Protein AF-A0AAW2JIB3-F1 (afdb_monomer)

Secondary structure (DSSP, 8-state):
-----B-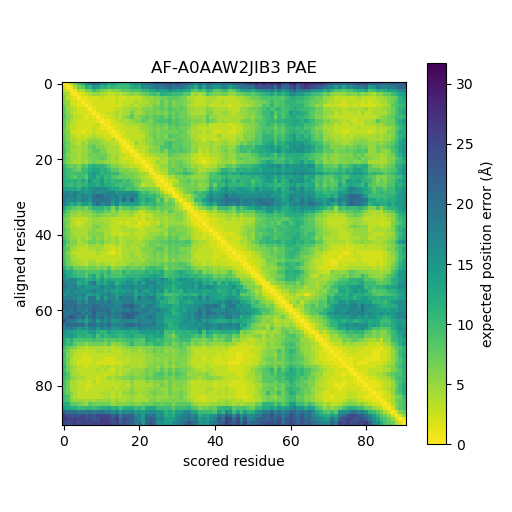TTT--B----GGGBPPTT---TT--SS---BS---TTTEEEEEEEEEEEEEEETTEEEEEEEEEEEEETTT--EEEEE------

Foldseek 3Di:
DWDFDADPPPRHTQPDGPVQWDDLPDDDLQDSPPDIDGNDGDPVQKDKDWDWDQPWDPSDPPDIDRIDTWIFIAGPVPRHTDGTDDPPDDD

Sequence (91 aa):
MATVYCCRECGTNLNLHGGHLFPPDFYFEAGNKNTLSFSSVDSSKF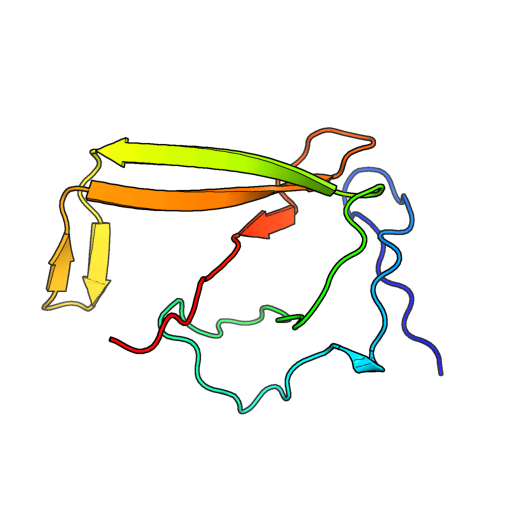RFEKEDKIRPFFETVNYWGIQRKRTKIKCNSCGKLVGYITTMGRR

Solvent-accessible surface area (backbone atoms only — not comparable to full-atom values): 5995 Å² total; per-residue (Å²): 131,89,70,79,45,53,42,89,90,75,63,48,72,44,71,47,57,71,92,34,49,57,64,91,86,60,88,48,97,89,58,70,83,91,61,88,53,63,81,63,75,48,68,88,43,40,37,79,43,81,41,80,43,81,49,79,43,71,85,46,99,90,40,75,43,54,70,46,80,43,35,36,31,19,35,52,89,76,64,47,81,74,51,66,60,76,83,86,67,78,130

InterPro domains:
  IPR045282 At4g08330-like [PF24046] (3-88)
  IPR045282 At4g08330-like [PTHR33674] (3-86)

Mean predicted aligned error: 8.37 Å

Structure (mmCIF, N/CA/C/O backbone):
data_AF-A0AAW2JIB3-F1
#
_entry.id   AF-A0AAW2JIB3-F1
#
loop_
_atom_site.group_PDB
_atom_site.id
_atom_site.type_symbol
_atom_site.label_atom_id
_atom_site.label_alt_id
_atom_site.label_comp_id
_atom_site.label_asym_id
_atom_site.label_entity_id
_atom_site.label_seq_id
_atom_site.pdbx_PDB_ins_code
_atom_site.Cartn_x
_atom_site.Cartn_y
_atom_site.Cartn_z
_atom_site.occupancy
_atom_site.B_iso_or_equiv
_atom_site.auth_seq_id
_atom_site.auth_comp_id
_atom_site.auth_asym_id
_atom_site.auth_atom_id
_atom_site.pdbx_PDB_model_num
ATOM 1 N N . MET A 1 1 ? -4.867 -13.981 -16.437 1.00 46.78 1 MET A N 1
ATOM 2 C CA . MET A 1 1 ? -5.159 -14.400 -15.047 1.00 46.78 1 MET A CA 1
ATOM 3 C C . MET A 1 1 ? -5.374 -13.136 -14.236 1.00 46.78 1 MET A C 1
ATOM 5 O O . MET A 1 1 ? -4.500 -12.280 -14.265 1.00 46.78 1 MET A O 1
ATOM 9 N N . ALA A 1 2 ? -6.537 -12.956 -13.611 1.00 57.94 2 ALA A N 1
ATOM 10 C CA . ALA A 1 2 ? -6.773 -11.783 -12.772 1.00 57.94 2 ALA A CA 1
ATOM 11 C C . ALA A 1 2 ? -5.998 -11.958 -11.460 1.00 57.94 2 ALA A C 1
ATOM 13 O O . ALA A 1 2 ? -6.274 -12.879 -10.694 1.00 57.94 2 ALA A O 1
ATOM 14 N N . THR A 1 3 ? -4.993 -11.119 -11.224 1.00 74.94 3 THR A N 1
ATOM 15 C CA . THR A 1 3 ? -4.291 -11.069 -9.943 1.00 74.94 3 THR A CA 1
ATOM 16 C C . THR A 1 3 ? -5.205 -10.416 -8.913 1.00 74.94 3 THR A C 1
ATOM 18 O O . THR A 1 3 ? -5.561 -9.247 -9.037 1.00 74.94 3 THR A O 1
ATOM 21 N N . VAL A 1 4 ? -5.617 -11.184 -7.903 1.00 83.88 4 VAL A N 1
ATOM 22 C CA . VAL A 1 4 ? -6.393 -10.663 -6.773 1.00 83.88 4 VAL A CA 1
ATOM 23 C C . VAL A 1 4 ? -5.418 -10.225 -5.690 1.00 83.88 4 VAL A C 1
ATOM 25 O O . VAL A 1 4 ? -4.620 -11.024 -5.203 1.00 83.88 4 VAL A O 1
ATOM 28 N N . TYR A 1 5 ? -5.480 -8.952 -5.309 1.00 87.12 5 TYR A N 1
ATOM 29 C CA . TYR A 1 5 ? -4.644 -8.410 -4.244 1.00 87.12 5 TYR A CA 1
ATOM 30 C C . TYR A 1 5 ? -5.412 -8.406 -2.926 1.00 87.12 5 TYR A C 1
ATOM 32 O O . TYR A 1 5 ? -6.434 -7.731 -2.783 1.00 87.12 5 TYR A O 1
ATOM 40 N N . CYS A 1 6 ? -4.889 -9.135 -1.946 1.00 90.00 6 CYS A N 1
ATOM 41 C CA . CYS A 1 6 ? -5.474 -9.231 -0.616 1.00 90.00 6 CYS A CA 1
ATOM 42 C C . CYS A 1 6 ? -4.562 -8.599 0.437 1.00 90.00 6 CYS A C 1
ATOM 44 O O . CYS A 1 6 ? -3.338 -8.558 0.296 1.00 90.00 6 CYS A O 1
ATOM 46 N N . CYS A 1 7 ? -5.157 -8.123 1.528 1.00 89.44 7 CYS A N 1
ATOM 47 C CA . CYS A 1 7 ? -4.398 -7.677 2.686 1.00 89.44 7 CYS A CA 1
ATOM 48 C C . CYS A 1 7 ? -3.674 -8.872 3.312 1.00 89.44 7 CYS A C 1
ATOM 50 O O . CYS A 1 7 ? -4.314 -9.848 3.694 1.00 89.44 7 CYS A O 1
ATOM 52 N N . ARG A 1 8 ? -2.355 -8.769 3.491 1.00 88.00 8 ARG A N 1
ATOM 53 C CA . ARG A 1 8 ? -1.543 -9.840 4.087 1.00 88.00 8 ARG A CA 1
ATOM 54 C C . ARG A 1 8 ? -1.974 -10.220 5.508 1.00 88.00 8 ARG A C 1
ATOM 56 O O . ARG A 1 8 ? -1.847 -11.373 5.886 1.00 88.00 8 ARG A O 1
ATOM 63 N N . GLU A 1 9 ? -2.480 -9.258 6.277 1.00 90.38 9 GLU A N 1
ATOM 64 C CA . GLU A 1 9 ? -2.780 -9.453 7.701 1.00 90.38 9 GLU A CA 1
ATOM 65 C C . GLU A 1 9 ? -4.169 -10.052 7.948 1.00 90.38 9 GLU A C 1
ATOM 67 O O . GLU A 1 9 ? -4.345 -10.805 8.896 1.00 90.38 9 GLU A O 1
ATOM 72 N N . CYS A 1 10 ? -5.169 -9.706 7.131 1.00 90.94 10 CYS A N 1
ATOM 73 C CA . CYS A 1 10 ? -6.557 -10.141 7.351 1.00 90.94 10 CYS A CA 1
ATOM 74 C C . CYS A 1 10 ? -7.171 -10.911 6.178 1.00 90.94 10 CYS A C 1
ATOM 76 O O . CYS A 1 10 ? -8.326 -11.312 6.256 1.00 90.94 10 CYS A O 1
ATOM 78 N N . GLY A 1 11 ? -6.448 -11.075 5.067 1.00 89.06 11 GLY A N 1
ATOM 79 C CA . GLY A 1 11 ? -6.936 -11.774 3.878 1.00 89.06 11 GLY A CA 1
ATOM 80 C C . GLY A 1 11 ? -8.035 -11.044 3.098 1.00 89.06 11 GLY A C 1
ATOM 81 O O . GLY A 1 11 ? -8.474 -11.553 2.072 1.00 89.06 11 GLY A O 1
ATOM 82 N N . THR A 1 12 ? -8.473 -9.854 3.532 1.00 90.94 12 THR A N 1
ATOM 83 C CA . THR A 1 12 ? -9.543 -9.114 2.843 1.00 90.94 12 THR A CA 1
ATOM 84 C C . THR A 1 12 ? -9.117 -8.715 1.432 1.00 90.94 12 THR A C 1
ATOM 86 O O . THR A 1 12 ? -7.986 -8.263 1.226 1.00 90.94 12 THR A O 1
ATOM 89 N N . ASN A 1 13 ? -10.025 -8.850 0.466 1.00 90.75 13 ASN A N 1
ATOM 90 C CA . ASN A 1 13 ? -9.788 -8.404 -0.902 1.00 90.75 13 ASN A CA 1
ATOM 91 C C . ASN A 1 13 ? -9.743 -6.868 -0.942 1.00 90.75 13 ASN A C 1
ATOM 93 O O . ASN A 1 13 ? -10.698 -6.192 -0.546 1.00 90.75 13 ASN A O 1
ATOM 97 N N . LEU A 1 14 ? -8.621 -6.333 -1.422 1.00 88.06 14 LEU A N 1
ATOM 98 C CA . LEU A 1 14 ? -8.364 -4.899 -1.521 1.00 88.06 14 LEU A CA 1
ATOM 99 C C . LEU A 1 14 ? -8.946 -4.263 -2.791 1.00 88.06 14 LEU A C 1
ATOM 101 O O . LEU A 1 14 ? -8.809 -3.058 -2.978 1.00 88.06 14 LEU A O 1
ATOM 105 N N . ASN A 1 15 ? -9.587 -5.063 -3.646 1.00 88.19 15 ASN A N 1
ATOM 106 C CA . ASN A 1 15 ? -10.218 -4.640 -4.893 1.00 88.19 15 ASN A CA 1
ATOM 107 C C . ASN A 1 15 ? -9.264 -3.856 -5.815 1.00 88.19 15 ASN A C 1
ATOM 109 O O . ASN A 1 15 ? -9.637 -2.871 -6.447 1.00 88.19 15 ASN A O 1
ATOM 113 N N . LEU A 1 16 ? -7.991 -4.264 -5.849 1.00 84.94 16 LEU A N 1
ATOM 114 C CA . LEU A 1 16 ? -6.997 -3.650 -6.725 1.00 84.94 16 LEU A CA 1
ATOM 115 C C . LEU A 1 16 ? -7.057 -4.312 -8.099 1.00 84.94 16 LEU A C 1
ATOM 117 O O . LEU A 1 16 ? -6.964 -5.534 -8.218 1.00 84.94 16 LEU A O 1
ATOM 121 N N . HIS A 1 17 ? -7.183 -3.492 -9.137 1.00 82.56 17 HIS A N 1
ATOM 122 C CA . HIS A 1 17 ? -7.217 -3.950 -10.518 1.00 82.56 17 HIS A CA 1
ATOM 123 C C . HIS A 1 17 ? -5.867 -3.731 -11.198 1.00 82.56 17 HIS A C 1
ATOM 125 O O . HIS A 1 17 ? -5.307 -2.636 -11.159 1.00 82.56 17 HIS A O 1
ATOM 131 N N . GLY A 1 18 ? -5.386 -4.759 -11.905 1.00 79.75 18 GLY A N 1
ATOM 132 C CA . GLY A 1 18 ? -4.156 -4.681 -12.700 1.00 79.75 18 GLY A CA 1
ATOM 133 C C . GLY A 1 18 ? -4.189 -3.617 -13.806 1.00 79.75 18 GLY A C 1
ATOM 134 O O . GLY A 1 18 ? -3.140 -3.126 -14.193 1.00 79.75 18 GLY A O 1
ATOM 135 N N . GLY A 1 19 ? -5.372 -3.190 -14.267 1.00 81.06 19 GLY A N 1
ATOM 136 C CA . GLY A 1 19 ? -5.509 -2.091 -15.237 1.00 81.06 19 GLY A CA 1
ATOM 137 C C . GLY A 1 19 ? -5.067 -0.719 -14.707 1.00 81.06 19 GLY A C 1
ATOM 138 O O . GLY A 1 19 ? -4.818 0.188 -15.492 1.00 81.06 19 GLY A O 1
ATOM 139 N N . HIS A 1 20 ? -4.939 -0.575 -13.386 1.00 82.94 20 HIS A N 1
ATOM 140 C CA . HIS A 1 20 ? -4.395 0.615 -12.731 1.00 82.94 20 HIS A CA 1
ATOM 141 C C . HIS A 1 20 ? -2.963 0.407 -12.231 1.00 82.94 20 HIS A C 1
ATOM 143 O O . HIS A 1 20 ? -2.424 1.281 -11.557 1.00 82.94 20 HIS A O 1
ATOM 149 N N . LEU A 1 21 ? -2.350 -0.747 -12.499 1.00 85.19 21 LEU A N 1
ATOM 150 C CA . LEU A 1 21 ? -0.989 -1.036 -12.072 1.00 85.19 21 LEU A CA 1
ATOM 151 C C . LEU A 1 21 ? -0.001 -0.278 -12.964 1.00 85.19 21 LEU A C 1
ATOM 153 O O . LEU A 1 21 ? -0.053 -0.377 -14.189 1.00 85.19 21 LEU A O 1
ATOM 157 N N . PHE A 1 22 ? 0.917 0.462 -12.349 1.00 81.69 22 PHE A N 1
ATOM 158 C CA . PHE A 1 22 ? 2.012 1.083 -13.081 1.00 81.69 22 PHE A CA 1
ATOM 159 C C . PHE A 1 22 ? 3.046 0.035 -13.513 1.00 81.69 22 PHE A C 1
ATOM 161 O O . PHE A 1 22 ? 3.288 -0.926 -12.775 1.00 81.69 22 PHE A O 1
ATOM 168 N N . PRO A 1 23 ? 3.687 0.218 -14.682 1.00 79.25 23 PRO A N 1
ATOM 169 C CA . PRO A 1 23 ? 4.746 -0.676 -15.116 1.00 79.25 23 PRO A CA 1
ATOM 170 C C . PRO A 1 23 ? 5.923 -0.641 -14.125 1.00 79.25 23 PRO A C 1
ATOM 172 O O . PRO A 1 23 ? 6.209 0.411 -13.547 1.00 79.25 23 PRO A O 1
ATOM 175 N N . PRO A 1 24 ? 6.616 -1.776 -13.926 1.00 69.56 24 PRO A N 1
ATOM 176 C CA . PRO A 1 24 ? 7.706 -1.889 -12.954 1.00 69.56 24 PRO A CA 1
ATOM 177 C C . PRO A 1 24 ? 8.876 -0.932 -13.247 1.00 69.56 24 PRO A C 1
ATOM 179 O O . PRO A 1 24 ? 9.539 -0.478 -12.315 1.00 69.56 24 PRO A O 1
ATOM 182 N N . ASP A 1 25 ? 9.074 -0.568 -14.516 1.00 70.12 25 ASP A N 1
ATOM 183 C CA . ASP A 1 25 ? 10.090 0.390 -14.974 1.00 70.12 25 ASP A CA 1
ATOM 184 C C . ASP A 1 25 ? 9.730 1.867 -14.724 1.00 70.12 25 ASP A C 1
ATOM 186 O O . ASP A 1 25 ? 10.528 2.760 -15.009 1.00 70.12 25 ASP A O 1
ATOM 190 N N . PHE A 1 26 ? 8.538 2.172 -14.196 1.00 71.69 26 PHE A N 1
ATOM 191 C CA . PHE A 1 26 ? 8.134 3.558 -13.968 1.00 71.69 26 PHE A CA 1
ATOM 192 C C . PHE A 1 26 ? 8.829 4.142 -12.740 1.00 71.69 26 PHE A C 1
ATOM 194 O O . PHE A 1 26 ? 8.553 3.727 -11.622 1.00 71.69 26 PHE A O 1
ATOM 201 N N . TYR A 1 27 ? 9.691 5.139 -12.911 1.00 66.44 27 TYR A N 1
ATOM 202 C CA . TYR A 1 27 ? 10.400 5.757 -11.792 1.00 66.44 27 TYR A CA 1
ATOM 203 C C . TYR A 1 27 ? 9.456 6.504 -10.835 1.00 66.44 27 TYR A C 1
ATOM 205 O O . TYR A 1 27 ? 8.698 7.383 -11.249 1.00 66.44 27 TYR A O 1
ATOM 213 N N . PHE A 1 28 ? 9.565 6.213 -9.535 1.00 67.62 28 PHE A N 1
ATOM 214 C CA . PHE A 1 28 ? 8.945 7.014 -8.483 1.00 67.62 28 PHE A CA 1
ATOM 215 C C . PHE A 1 28 ? 10.006 7.644 -7.578 1.00 67.62 28 PHE A C 1
ATOM 217 O O . PHE A 1 28 ? 10.917 6.951 -7.131 1.00 67.62 28 PHE A O 1
ATOM 224 N N . GLU A 1 29 ? 9.853 8.929 -7.237 1.00 60.78 29 GLU A N 1
ATOM 225 C CA . GLU A 1 29 ? 10.733 9.644 -6.292 1.00 60.78 29 GLU A CA 1
ATOM 226 C C . GLU A 1 29 ? 10.800 8.964 -4.919 1.00 60.78 29 GLU A C 1
ATOM 228 O O . GLU A 1 29 ? 11.830 8.984 -4.255 1.00 60.78 29 GLU A O 1
ATOM 233 N N . ALA A 1 30 ? 9.724 8.287 -4.505 1.00 59.19 30 ALA A N 1
ATOM 234 C CA . ALA A 1 30 ? 9.709 7.499 -3.275 1.00 59.19 30 ALA A CA 1
ATOM 235 C C . ALA A 1 30 ? 10.576 6.219 -3.344 1.00 59.19 30 ALA A C 1
ATOM 237 O O . ALA A 1 30 ? 10.757 5.564 -2.314 1.00 59.19 30 ALA A O 1
ATOM 238 N N . GLY A 1 31 ? 11.109 5.885 -4.525 1.00 55.81 31 GLY A N 1
ATOM 239 C CA . GLY A 1 31 ? 11.848 4.667 -4.835 1.00 55.81 31 GLY A CA 1
ATOM 240 C C . GLY A 1 31 ? 10.936 3.465 -5.104 1.00 55.81 31 GLY A C 1
ATOM 241 O O . GLY A 1 31 ? 9.961 3.240 -4.396 1.00 55.81 31 GLY A O 1
ATOM 242 N N . ASN A 1 32 ? 11.301 2.645 -6.095 1.00 55.44 32 ASN A N 1
ATOM 243 C CA . ASN A 1 32 ? 10.597 1.409 -6.475 1.00 55.44 32 ASN A CA 1
ATOM 244 C C . ASN A 1 32 ? 11.236 0.143 -5.900 1.00 55.44 32 ASN A C 1
ATOM 246 O O . ASN A 1 32 ? 11.426 -0.851 -6.600 1.00 55.44 32 ASN A O 1
ATOM 250 N N . LYS A 1 33 ? 11.622 0.136 -4.623 1.00 57.09 33 LYS A N 1
ATOM 251 C CA . LYS A 1 33 ? 12.206 -1.086 -4.050 1.00 57.09 33 LYS A CA 1
ATOM 252 C C . LYS A 1 33 ? 11.117 -2.123 -3.767 1.00 57.09 33 LYS A C 1
ATOM 254 O O . LYS A 1 33 ? 10.584 -2.175 -2.665 1.00 57.09 33 LYS A O 1
ATOM 259 N N . ASN A 1 34 ? 10.845 -2.969 -4.763 1.00 67.62 34 ASN A N 1
ATOM 260 C CA . ASN A 1 34 ? 9.972 -4.147 -4.684 1.00 67.62 34 ASN A CA 1
ATOM 261 C C . ASN A 1 34 ? 8.530 -3.837 -4.246 1.00 67.62 34 ASN A C 1
ATOM 263 O O . ASN A 1 34 ? 7.889 -4.638 -3.565 1.00 67.62 34 ASN A O 1
ATOM 267 N N . THR A 1 35 ? 8.018 -2.668 -4.626 1.00 77.19 35 THR A N 1
ATOM 268 C CA . THR A 1 35 ? 6.647 -2.234 -4.341 1.00 77.19 35 THR A CA 1
ATOM 269 C C . THR A 1 35 ? 5.832 -2.142 -5.621 1.00 77.19 35 THR A C 1
ATOM 271 O O . THR A 1 35 ? 6.351 -1.768 -6.668 1.00 77.19 35 THR A O 1
ATOM 274 N N . LEU A 1 36 ? 4.540 -2.451 -5.523 1.00 82.75 36 LEU A N 1
ATOM 275 C CA . LEU A 1 36 ? 3.581 -2.245 -6.603 1.00 82.75 36 LEU A CA 1
ATOM 276 C C . LEU A 1 36 ? 2.929 -0.874 -6.441 1.00 82.75 36 LEU A C 1
ATOM 278 O O . LEU A 1 36 ? 2.445 -0.541 -5.357 1.00 82.75 36 LEU A O 1
ATOM 282 N N . SER A 1 37 ? 2.891 -0.109 -7.525 1.00 84.06 37 SER A N 1
ATOM 283 C CA . SER A 1 37 ? 2.276 1.215 -7.561 1.00 84.06 37 SER A CA 1
ATOM 284 C C . SER A 1 37 ? 0.990 1.157 -8.374 1.00 84.06 37 SER A C 1
ATOM 286 O O . SER A 1 37 ? 0.979 0.608 -9.474 1.00 84.06 37 SER A O 1
ATOM 288 N N . PHE A 1 38 ? -0.083 1.753 -7.856 1.00 86.88 38 PHE A N 1
ATOM 289 C CA . PHE A 1 38 ? -1.384 1.808 -8.523 1.00 86.88 38 PHE A CA 1
ATOM 290 C C . PHE A 1 38 ? -1.802 3.259 -8.762 1.00 86.88 38 PHE A C 1
ATOM 292 O O . PHE A 1 38 ? -1.593 4.114 -7.903 1.00 86.88 38 PHE A O 1
ATOM 299 N N . SER A 1 39 ? -2.408 3.536 -9.916 1.00 85.38 39 SER A N 1
ATOM 300 C CA . SER A 1 39 ? -2.931 4.858 -10.276 1.00 85.38 39 SER A CA 1
ATOM 301 C C . SER A 1 39 ? -4.242 5.187 -9.566 1.00 85.38 39 SER A C 1
ATOM 303 O O . SER A 1 39 ? -4.580 6.355 -9.407 1.00 85.38 39 SER A O 1
ATOM 305 N N . SER A 1 40 ? -4.990 4.163 -9.157 1.00 83.38 40 SER A N 1
ATOM 306 C CA . SER A 1 40 ? -6.268 4.293 -8.467 1.00 83.38 40 SER A C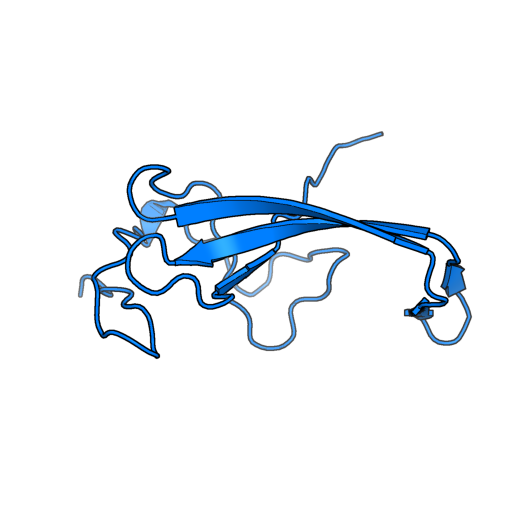A 1
ATOM 307 C C . SER A 1 40 ? -6.489 3.108 -7.535 1.00 83.38 40 SER A C 1
ATOM 309 O O . SER A 1 40 ? -6.038 1.994 -7.811 1.00 83.38 40 SER A O 1
ATOM 311 N N . VAL A 1 41 ? -7.184 3.362 -6.429 1.00 87.25 41 VAL A N 1
ATOM 312 C CA . VAL A 1 41 ? -7.561 2.363 -5.427 1.00 87.25 41 VAL A CA 1
ATOM 313 C C . VAL A 1 41 ? -8.994 2.611 -4.962 1.00 87.25 41 VAL A C 1
ATOM 315 O O . VAL A 1 41 ? -9.468 3.747 -4.961 1.00 87.25 41 VAL A O 1
ATOM 318 N N . ASP A 1 42 ? -9.676 1.556 -4.526 1.00 87.00 42 ASP A N 1
ATOM 319 C CA . ASP A 1 42 ? -11.041 1.639 -4.006 1.00 87.00 42 ASP A CA 1
ATOM 320 C C . ASP A 1 42 ? -11.059 2.199 -2.572 1.00 87.00 42 ASP A C 1
ATOM 322 O O . ASP A 1 42 ? -10.693 1.522 -1.608 1.00 87.00 42 ASP A O 1
ATOM 326 N N . SER A 1 43 ? -11.516 3.441 -2.408 1.00 84.62 43 SER A N 1
ATOM 327 C CA . SER A 1 43 ? -11.567 4.123 -1.109 1.00 84.62 43 SER A CA 1
ATOM 328 C C . SER A 1 43 ? -12.456 3.433 -0.067 1.00 84.62 43 SER A C 1
ATOM 330 O O . SER A 1 43 ? -12.290 3.694 1.120 1.00 84.62 43 SER A O 1
ATOM 332 N N . SER A 1 44 ? -13.349 2.513 -0.452 1.00 89.56 44 SER A N 1
ATOM 333 C CA . SER A 1 44 ? -14.150 1.732 0.503 1.00 89.56 44 SER A CA 1
ATOM 334 C C . SER A 1 44 ? -13.329 0.661 1.242 1.00 89.56 44 SER A C 1
ATOM 336 O O . SER A 1 44 ? -13.646 0.276 2.375 1.00 89.56 44 SER A O 1
ATOM 338 N N . LYS A 1 45 ? -12.243 0.180 0.621 1.00 89.81 45 LYS A N 1
ATOM 339 C CA . LYS A 1 45 ? -11.360 -0.871 1.157 1.00 89.81 45 LYS A CA 1
ATOM 340 C C . LYS A 1 45 ? -10.147 -0.319 1.898 1.00 89.81 45 LYS A C 1
ATOM 342 O O . LYS A 1 45 ? -9.501 -1.056 2.652 1.00 89.81 45 LYS A O 1
ATOM 347 N N . PHE A 1 46 ? -9.867 0.972 1.746 1.00 91.38 46 PHE A N 1
ATOM 348 C CA . PHE A 1 46 ? -8.706 1.631 2.329 1.00 91.38 46 PHE A CA 1
ATOM 349 C C . PHE A 1 46 ? -9.090 2.781 3.259 1.00 91.38 46 PHE A C 1
ATOM 351 O O . PHE A 1 46 ? -10.077 3.475 3.064 1.00 91.38 46 PHE A O 1
ATOM 358 N N . ARG A 1 47 ? -8.264 3.006 4.279 1.00 91.50 47 ARG A N 1
ATOM 359 C CA . ARG A 1 47 ? -8.298 4.194 5.131 1.00 91.50 47 ARG A CA 1
ATOM 360 C C . ARG A 1 47 ? -7.078 5.047 4.844 1.00 91.50 47 ARG A C 1
ATOM 362 O O . ARG A 1 47 ? -5.957 4.537 4.830 1.00 91.50 47 ARG A O 1
ATOM 369 N N . PHE A 1 48 ? -7.301 6.339 4.661 1.00 90.75 48 PHE A N 1
ATOM 370 C CA . PHE A 1 48 ? -6.240 7.304 4.425 1.00 90.75 48 PHE A CA 1
ATOM 371 C C . PHE A 1 48 ? -5.989 8.105 5.691 1.00 90.75 48 PHE A C 1
ATOM 373 O O . PHE A 1 48 ? -6.884 8.768 6.206 1.00 90.75 4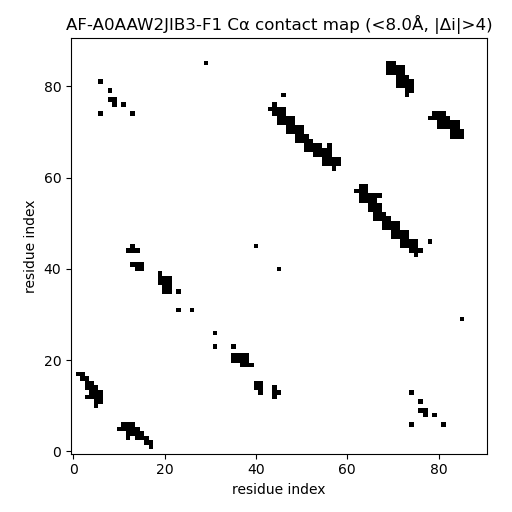8 PHE A O 1
ATOM 380 N N . GLU A 1 49 ? -4.760 8.050 6.183 1.00 90.38 49 GLU A N 1
ATOM 381 C CA . GLU A 1 49 ? -4.335 8.827 7.342 1.00 90.38 49 GLU A CA 1
ATOM 382 C C . GLU A 1 49 ? -3.185 9.736 6.938 1.00 90.38 49 GLU A C 1
ATOM 384 O O . GLU A 1 49 ? -2.136 9.272 6.488 1.00 90.38 49 GLU A O 1
ATOM 389 N N . LYS A 1 50 ? -3.375 11.043 7.104 1.00 85.88 50 LYS A N 1
ATOM 390 C CA . LYS A 1 50 ? -2.295 12.009 6.920 1.00 85.88 50 LYS A CA 1
ATOM 391 C C . LYS A 1 50 ? -1.317 11.856 8.080 1.00 85.88 50 LYS A C 1
ATOM 393 O O . LYS A 1 50 ? -1.707 11.927 9.241 1.00 85.88 50 LYS A O 1
ATOM 398 N N . GLU A 1 51 ? -0.056 11.606 7.758 1.00 81.62 51 GLU A N 1
ATOM 399 C CA . GLU A 1 51 ? 1.040 11.595 8.712 1.00 81.62 51 GLU A CA 1
ATOM 400 C C . GLU A 1 51 ? 1.962 12.779 8.424 1.00 81.62 51 GLU A C 1
ATOM 402 O O . GLU A 1 51 ? 2.703 12.800 7.438 1.00 81.62 51 GLU A O 1
ATOM 407 N N . ASP A 1 52 ? 1.926 13.748 9.333 1.00 76.44 52 ASP A N 1
ATOM 408 C CA . ASP A 1 52 ? 2.880 14.842 9.415 1.00 76.44 52 ASP A CA 1
ATOM 409 C C . ASP A 1 52 ? 3.897 14.495 10.501 1.00 76.44 52 ASP A C 1
ATOM 411 O O . ASP A 1 52 ? 3.644 14.649 11.697 1.00 76.44 52 ASP A O 1
ATOM 415 N N . LYS A 1 53 ? 5.057 13.972 10.092 1.00 71.44 53 LYS A N 1
ATOM 416 C CA . LYS A 1 53 ? 6.161 13.705 11.017 1.00 71.44 53 LYS A CA 1
ATOM 417 C C . LYS A 1 53 ? 7.286 14.700 10.810 1.00 71.44 53 LYS A C 1
ATOM 419 O O . LYS A 1 53 ? 7.811 14.851 9.708 1.00 71.44 53 LYS A O 1
ATOM 424 N N . ILE A 1 54 ? 7.697 15.305 11.918 1.00 70.25 54 ILE A N 1
ATOM 425 C CA . ILE A 1 54 ? 8.939 16.064 12.034 1.00 70.25 54 ILE A CA 1
ATOM 426 C C . ILE A 1 54 ? 9.984 15.085 12.564 1.00 70.25 54 ILE A C 1
ATOM 428 O O . ILE A 1 54 ? 10.144 14.907 13.770 1.00 70.25 54 ILE A O 1
ATOM 432 N N . ARG A 1 55 ? 10.603 14.335 11.654 1.00 69.88 55 ARG A N 1
ATOM 433 C CA . ARG A 1 55 ? 11.715 13.434 11.962 1.00 69.88 55 ARG A CA 1
ATOM 434 C C . ARG A 1 55 ? 12.717 13.529 10.818 1.00 69.88 55 ARG A C 1
ATOM 436 O O . ARG A 1 55 ? 12.283 13.383 9.672 1.00 69.88 55 ARG A O 1
ATOM 443 N N . PRO A 1 56 ? 14.015 13.723 11.115 1.00 71.44 56 PRO A N 1
ATOM 444 C CA . PRO A 1 56 ? 15.045 13.712 10.092 1.00 71.44 56 PRO A CA 1
ATOM 445 C C . PRO A 1 56 ? 14.951 12.428 9.268 1.00 71.44 56 PRO A C 1
ATOM 447 O O . PRO A 1 56 ? 14.882 11.330 9.828 1.00 71.44 56 PRO A O 1
ATOM 450 N N . PHE A 1 57 ? 14.918 12.558 7.947 1.00 71.06 57 PHE A N 1
ATOM 451 C CA . PHE A 1 57 ? 14.987 11.431 7.029 1.00 71.06 57 PHE A CA 1
ATOM 452 C C . PHE A 1 57 ? 16.011 11.715 5.938 1.00 71.06 57 PHE A C 1
ATOM 454 O O . PHE A 1 57 ? 16.157 12.847 5.484 1.00 71.06 57 PHE A O 1
ATOM 461 N N . PHE A 1 58 ? 16.700 10.665 5.512 1.00 63.44 58 PHE A N 1
ATOM 462 C CA . PHE A 1 58 ? 17.589 10.710 4.362 1.00 63.44 58 PHE A CA 1
ATOM 463 C C . PHE A 1 58 ? 16.803 10.237 3.143 1.00 63.44 58 PHE A C 1
ATOM 465 O O . PHE A 1 58 ? 16.293 9.115 3.126 1.00 63.44 58 PHE A O 1
ATOM 472 N N . GLU A 1 59 ? 16.647 11.111 2.152 1.00 63.88 59 GLU A N 1
ATOM 473 C CA . GLU A 1 59 ? 16.089 10.741 0.844 1.00 63.88 59 GLU A CA 1
ATOM 474 C C . GLU A 1 59 ? 17.192 10.171 -0.052 1.00 63.88 59 GLU A C 1
ATOM 476 O O . GLU A 1 59 ? 16.975 9.201 -0.771 1.00 63.88 59 GLU A O 1
ATOM 481 N N . THR A 1 60 ? 18.406 10.716 0.072 1.00 59.22 60 THR A N 1
ATOM 482 C CA . THR A 1 60 ? 19.648 10.182 -0.501 1.00 59.22 60 THR A CA 1
ATOM 483 C C . THR A 1 60 ? 20.804 10.394 0.481 1.00 59.22 60 THR A C 1
ATOM 485 O O . THR A 1 60 ? 20.645 11.087 1.485 1.00 59.22 60 THR A O 1
ATOM 488 N N . VAL A 1 61 ? 21.983 9.829 0.191 1.00 63.12 61 VAL A N 1
ATOM 489 C CA . VAL A 1 61 ? 23.206 10.022 1.001 1.00 63.12 61 VAL A CA 1
ATOM 490 C C . VAL A 1 61 ? 23.520 11.511 1.219 1.00 63.12 61 VAL A C 1
ATOM 492 O O . VAL A 1 61 ? 23.997 11.881 2.286 1.00 63.12 61 VAL A O 1
ATOM 495 N N . ASN A 1 62 ? 23.179 12.365 0.247 1.00 67.31 62 ASN A N 1
ATOM 496 C CA . ASN A 1 62 ? 23.483 13.798 0.262 1.00 67.31 62 ASN A CA 1
ATOM 497 C C . ASN A 1 62 ? 22.252 14.694 0.487 1.00 67.31 62 ASN A C 1
ATOM 499 O O . ASN A 1 62 ? 22.385 15.915 0.481 1.00 67.31 62 ASN A O 1
ATOM 503 N N . TYR A 1 63 ? 21.057 14.121 0.665 1.00 63.62 63 TYR A N 1
ATOM 504 C CA . TYR A 1 63 ? 19.833 14.889 0.888 1.00 63.62 63 TYR A CA 1
ATOM 505 C C . TYR A 1 63 ? 19.115 14.406 2.141 1.00 63.62 63 TYR A C 1
ATOM 507 O O . TYR A 1 63 ? 18.538 13.313 2.184 1.00 63.62 63 TYR A O 1
ATOM 515 N N . TRP A 1 64 ? 19.145 15.266 3.152 1.00 68.44 64 TRP A N 1
ATOM 516 C CA . TRP A 1 64 ? 18.421 15.111 4.401 1.00 68.44 64 TRP A CA 1
ATOM 517 C C . TRP A 1 64 ? 17.258 16.110 4.455 1.00 68.44 64 TRP A C 1
ATOM 519 O O . TRP A 1 64 ? 17.386 17.260 4.039 1.00 68.44 64 TRP A O 1
ATOM 529 N N . GLY A 1 65 ? 16.111 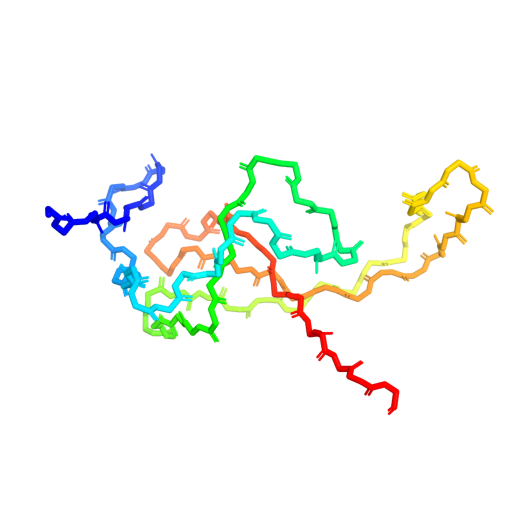15.669 4.959 1.00 72.38 65 GLY A N 1
ATOM 530 C CA . GLY A 1 65 ? 14.936 16.504 5.196 1.00 72.38 65 GLY A CA 1
ATOM 531 C C . GLY A 1 65 ? 14.460 16.370 6.639 1.00 72.38 65 GLY A C 1
ATOM 532 O O . GLY A 1 65 ? 14.627 15.322 7.255 1.00 72.38 65 GLY A O 1
ATOM 533 N N . ILE A 1 66 ? 13.860 17.426 7.192 1.00 69.88 66 ILE A N 1
ATOM 534 C CA . ILE A 1 66 ? 13.414 17.470 8.602 1.00 69.88 66 ILE A CA 1
ATOM 535 C C . ILE A 1 66 ? 11.930 17.113 8.747 1.00 69.88 66 ILE A C 1
ATOM 537 O O . ILE A 1 66 ? 11.522 16.492 9.731 1.00 69.88 66 ILE A O 1
ATOM 541 N N . GLN A 1 67 ? 11.112 17.487 7.765 1.00 68.69 67 GLN A N 1
ATOM 542 C CA . GLN A 1 67 ? 9.674 17.264 7.792 1.00 68.69 67 GLN A CA 1
ATOM 543 C C . GLN A 1 67 ? 9.260 16.395 6.614 1.00 68.69 67 GLN A C 1
ATOM 545 O O . GLN A 1 67 ? 9.544 16.719 5.462 1.00 68.69 67 GLN A O 1
ATOM 550 N N . ARG A 1 68 ? 8.538 15.311 6.904 1.00 71.44 68 ARG A N 1
ATOM 551 C CA . ARG A 1 68 ? 7.9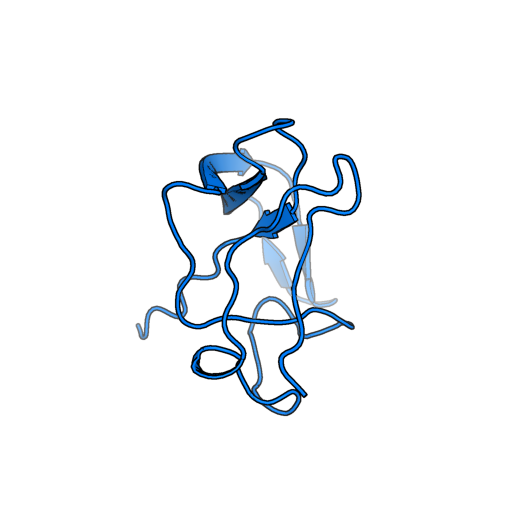62 14.445 5.881 1.00 71.44 68 ARG A CA 1
ATOM 552 C C . ARG A 1 68 ? 6.451 14.417 6.025 1.00 71.44 68 ARG A C 1
ATOM 554 O O . ARG A 1 68 ? 5.928 13.888 7.005 1.00 71.44 68 ARG A O 1
ATOM 561 N N . LYS A 1 69 ? 5.765 14.962 5.023 1.00 76.12 69 LYS A N 1
ATOM 562 C CA . LYS A 1 69 ? 4.314 14.835 4.877 1.00 76.12 69 LYS A CA 1
ATOM 563 C C . LYS A 1 69 ? 4.030 13.625 4.005 1.00 76.12 69 LYS A C 1
ATOM 565 O O . LYS A 1 69 ? 4.447 13.586 2.850 1.00 76.12 69 LYS A O 1
ATOM 570 N N . ARG A 1 70 ? 3.371 12.611 4.555 1.00 80.94 70 ARG A N 1
ATOM 571 C CA . ARG A 1 70 ? 2.963 11.422 3.799 1.00 80.94 70 ARG A CA 1
ATOM 572 C C . ARG A 1 70 ? 1.549 11.041 4.163 1.00 80.94 70 ARG A C 1
ATOM 574 O O . ARG A 1 70 ? 1.187 11.049 5.331 1.00 80.94 70 ARG A O 1
ATOM 581 N N . THR A 1 71 ? 0.777 10.609 3.180 1.00 87.25 71 THR A N 1
ATOM 582 C CA . THR A 1 71 ? -0.527 10.006 3.454 1.00 87.25 71 THR A CA 1
ATOM 583 C C . THR A 1 71 ? -0.353 8.498 3.503 1.00 87.25 71 THR A C 1
ATOM 585 O O . THR A 1 71 ? 0.022 7.873 2.514 1.00 87.25 71 THR A O 1
ATOM 588 N N . LYS A 1 72 ? -0.584 7.901 4.667 1.00 89.44 72 LYS A N 1
ATOM 589 C CA . LYS A 1 72 ? -0.607 6.452 4.851 1.00 89.44 72 LYS A CA 1
ATOM 590 C C . LYS A 1 72 ? -1.882 5.874 4.275 1.00 89.44 72 LYS A C 1
ATOM 592 O O . LYS A 1 72 ? -2.964 6.426 4.461 1.00 89.44 72 LYS A O 1
ATOM 597 N N . ILE A 1 73 ? -1.739 4.713 3.658 1.00 90.12 73 ILE A N 1
ATOM 598 C CA . ILE A 1 73 ? -2.840 3.867 3.227 1.00 90.12 73 ILE A CA 1
ATOM 599 C C . ILE A 1 73 ? -2.883 2.672 4.170 1.00 90.12 73 ILE A C 1
ATOM 601 O O . ILE A 1 73 ? -1.924 1.900 4.273 1.00 90.12 73 ILE A O 1
ATOM 605 N N . LYS A 1 74 ? -3.999 2.518 4.868 1.00 92.69 74 LYS A N 1
ATOM 606 C CA . LYS A 1 74 ? -4.278 1.396 5.761 1.00 92.69 74 LYS A CA 1
ATOM 607 C C . LYS A 1 74 ? -5.411 0.548 5.205 1.00 92.69 74 LYS A C 1
ATOM 609 O O . LYS A 1 74 ? -6.285 1.050 4.506 1.00 92.69 74 LYS A O 1
ATOM 614 N N . CYS A 1 75 ? -5.422 -0.734 5.538 1.00 92.69 75 CYS A N 1
ATOM 615 C CA . CYS A 1 75 ? -6.564 -1.594 5.259 1.00 92.69 75 CYS A CA 1
ATOM 616 C C . CYS A 1 75 ? -7.758 -1.144 6.112 1.00 92.69 75 CYS A C 1
ATOM 618 O O . CYS A 1 75 ? -7.615 -0.985 7.325 1.00 92.69 75 CYS A O 1
ATOM 620 N N . ASN A 1 76 ? -8.933 -0.960 5.505 1.00 92.50 76 ASN A N 1
ATOM 621 C CA . ASN A 1 76 ? -10.133 -0.548 6.235 1.00 92.50 76 ASN A CA 1
ATOM 622 C C . ASN A 1 76 ? -10.626 -1.635 7.211 1.00 92.50 76 ASN A C 1
ATOM 624 O O . ASN A 1 76 ? -11.121 -1.303 8.282 1.00 92.50 76 ASN A O 1
ATOM 628 N N . SER A 1 77 ? -10.432 -2.922 6.889 1.00 91.06 77 SER A N 1
ATOM 629 C CA . SER A 1 77 ? -10.887 -4.039 7.733 1.00 91.06 77 SER A CA 1
ATOM 630 C C . SER A 1 77 ? -10.051 -4.247 9.000 1.00 91.06 77 SER A C 1
ATOM 632 O O . SER A 1 77 ? -10.622 -4.490 10.055 1.00 91.06 77 SER A O 1
ATOM 634 N N . CYS A 1 78 ? -8.716 -4.166 8.925 1.00 92.19 78 CYS A N 1
ATOM 635 C CA . CYS A 1 78 ? -7.838 -4.458 10.072 1.00 92.19 78 CYS A CA 1
ATOM 636 C C . CYS A 1 78 ? -7.009 -3.264 10.569 1.00 92.19 78 CYS A C 1
ATOM 638 O O . CYS A 1 78 ? -6.283 -3.386 11.552 1.00 92.19 78 CYS A O 1
ATOM 640 N N . GLY A 1 79 ? -7.049 -2.118 9.883 1.00 89.88 79 GLY A N 1
ATOM 641 C CA . GLY A 1 79 ? -6.297 -0.915 10.262 1.00 89.88 79 GLY A CA 1
ATOM 642 C C . GLY A 1 79 ? -4.778 -1.002 10.061 1.00 89.88 79 GLY A C 1
ATOM 643 O O . GLY A 1 79 ? -4.061 -0.051 10.381 1.00 89.88 79 GLY A O 1
ATOM 644 N N . LYS A 1 80 ? -4.261 -2.113 9.522 1.00 92.00 80 LYS A N 1
ATOM 645 C CA . LYS A 1 80 ? -2.826 -2.296 9.264 1.00 92.00 80 LYS A CA 1
ATOM 646 C C . LYS A 1 80 ? -2.354 -1.453 8.086 1.00 92.00 80 LYS A C 1
ATOM 648 O O . LYS A 1 80 ? -3.091 -1.250 7.122 1.00 92.00 80 LYS A O 1
ATOM 653 N N . LEU A 1 81 ? -1.115 -0.969 8.171 1.00 90.50 81 LEU A N 1
ATOM 654 C CA . LEU A 1 81 ? -0.467 -0.191 7.117 1.00 90.50 81 LEU A CA 1
ATOM 655 C C . LEU A 1 81 ? -0.224 -1.075 5.889 1.00 90.50 81 LEU A C 1
ATOM 657 O O . LEU A 1 81 ? 0.436 -2.103 5.996 1.00 90.50 81 LEU A O 1
ATOM 661 N N . VAL A 1 82 ? -0.740 -0.648 4.738 1.00 89.62 82 VAL A N 1
ATOM 662 C CA . VAL A 1 82 ? -0.579 -1.344 3.452 1.00 89.62 82 VAL A CA 1
ATOM 663 C C . VAL A 1 82 ? 0.384 -0.587 2.539 1.00 89.62 82 VAL A C 1
ATOM 665 O O . VAL A 1 82 ? 1.117 -1.206 1.778 1.00 89.62 82 VAL A O 1
ATOM 668 N N . GLY A 1 83 ? 0.432 0.744 2.636 1.00 87.31 83 GLY A N 1
ATOM 669 C CA . GLY A 1 83 ? 1.323 1.549 1.807 1.00 87.31 83 GLY A CA 1
ATOM 670 C C . GLY A 1 83 ? 1.238 3.043 2.090 1.00 87.31 83 GLY A C 1
ATOM 671 O O . GLY A 1 83 ? 0.738 3.471 3.133 1.00 87.31 83 GLY A O 1
ATOM 672 N N . TYR A 1 84 ? 1.727 3.839 1.144 1.00 86.69 84 TYR A N 1
ATOM 673 C CA . TYR A 1 84 ? 1.716 5.299 1.196 1.00 86.69 84 TYR A CA 1
ATOM 674 C C . TYR A 1 84 ? 1.227 5.861 -0.139 1.00 86.69 84 TYR A C 1
ATOM 676 O O . TYR A 1 84 ? 1.556 5.319 -1.191 1.00 86.69 84 TYR A O 1
ATOM 684 N N . ILE A 1 85 ? 0.470 6.956 -0.094 1.00 85.38 85 ILE A N 1
ATOM 685 C CA . ILE A 1 85 ? 0.153 7.743 -1.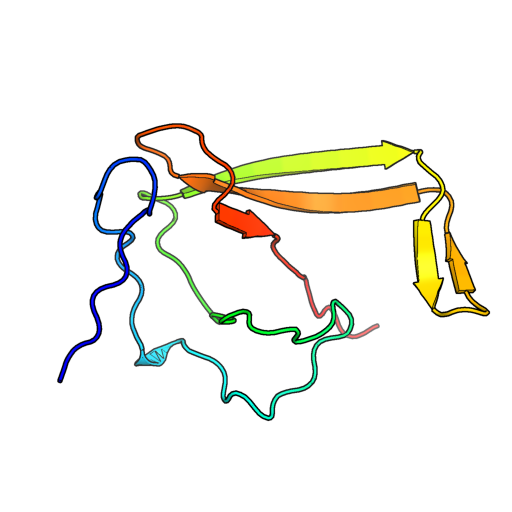284 1.00 85.38 85 ILE A CA 1
ATOM 686 C C . ILE A 1 85 ? 1.357 8.624 -1.585 1.00 85.38 85 ILE A C 1
ATOM 688 O O . ILE A 1 85 ? 1.798 9.400 -0.732 1.00 85.38 85 ILE A O 1
ATOM 692 N N . THR A 1 86 ? 1.831 8.540 -2.820 1.00 74.94 86 THR A N 1
ATOM 693 C CA . THR A 1 86 ? 2.784 9.494 -3.373 1.00 74.94 86 THR A CA 1
ATOM 694 C C . THR A 1 86 ? 2.027 10.381 -4.349 1.00 74.94 86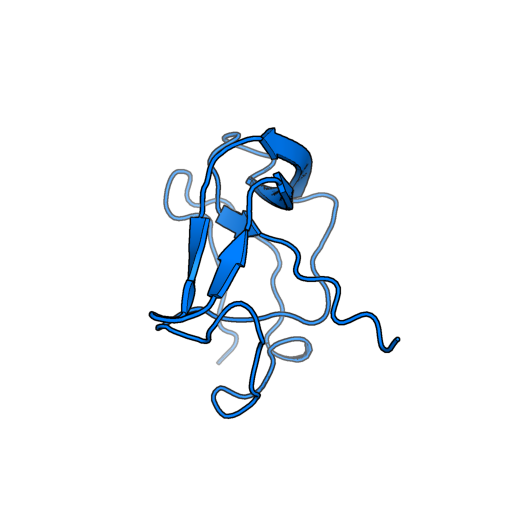 THR A C 1
ATOM 696 O O . THR A 1 86 ? 1.587 9.922 -5.400 1.00 74.94 86 THR A O 1
ATOM 699 N N . THR A 1 87 ? 1.842 11.651 -3.999 1.00 65.88 87 THR A N 1
ATOM 700 C CA . THR A 1 87 ? 1.372 12.655 -4.952 1.00 65.88 87 THR A CA 1
ATOM 701 C C . THR A 1 87 ? 2.562 13.055 -5.810 1.00 65.88 87 THR A C 1
ATOM 703 O O . THR A 1 87 ? 3.349 13.911 -5.415 1.00 65.88 87 THR A O 1
ATOM 706 N N . MET A 1 88 ? 2.706 12.428 -6.975 1.00 54.53 88 MET A N 1
ATOM 707 C CA . MET A 1 88 ? 3.505 12.979 -8.073 1.00 54.53 88 MET A CA 1
ATOM 708 C C . MET A 1 88 ? 2.789 14.229 -8.600 1.00 54.53 88 MET A C 1
ATOM 710 O O . MET A 1 88 ? 2.136 14.208 -9.640 1.00 54.53 88 MET A O 1
ATOM 714 N N . GLY A 1 89 ? 2.824 15.304 -7.816 1.00 41.59 89 GLY A N 1
ATOM 715 C CA . GLY A 1 89 ? 2.443 16.628 -8.268 1.00 41.59 89 GLY A CA 1
ATOM 716 C C . GLY A 1 89 ? 3.626 17.199 -9.024 1.00 41.59 89 GLY A C 1
ATOM 717 O O . GLY A 1 89 ? 4.671 17.450 -8.427 1.00 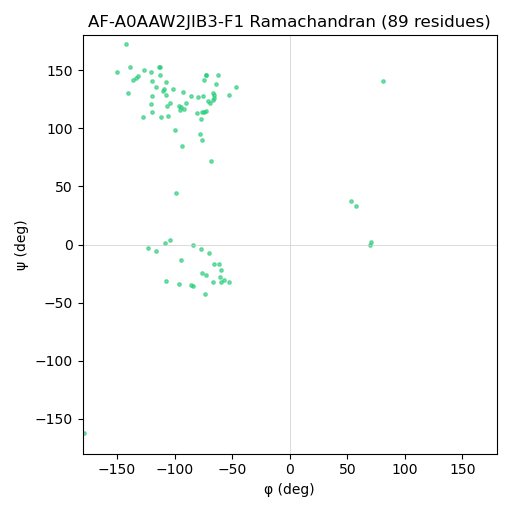41.59 89 GLY A O 1
ATOM 718 N N . ARG A 1 90 ? 3.468 17.384 -10.338 1.00 37.09 90 ARG A N 1
ATOM 719 C CA . ARG A 1 90 ? 4.287 18.343 -11.084 1.00 37.09 90 ARG A CA 1
ATOM 720 C C . ARG A 1 90 ? 4.325 19.649 -10.279 1.00 37.09 90 ARG A C 1
ATOM 722 O O . ARG A 1 90 ? 3.290 20.048 -9.745 1.00 37.09 90 ARG A O 1
ATOM 729 N N . ARG A 1 91 ? 5.519 20.237 -10.172 1.00 34.78 91 ARG A N 1
ATOM 730 C CA . ARG A 1 91 ? 5.692 21.632 -9.751 1.00 34.78 91 ARG A CA 1
ATOM 731 C C . ARG A 1 91 ? 4.690 22.540 -10.455 1.00 34.78 91 ARG A C 1
ATOM 733 O O . ARG A 1 91 ? 4.421 22.271 -11.649 1.00 34.78 91 ARG A O 1
#

Organism: NCBI:txid2727405

pLDDT: mean 77.49, std 13.58, range [34.78, 92.69]

Radius of gyration: 14.59 Å; Cα contacts (8 Å, |Δi|>4): 132; chains: 1; bounding box: 38×36×27 Å

Nearest PDB structures (foldseek):
  6w19-assembly1_P  TM=5.011E-01  e=8.127E+00  Human herpesvirus 4 strain B95-8
  6cim-assembly1_B  TM=3.168E-01  e=6.801E+00  Mus musculus
  5ze2-assembly1_B  TM=3.123E-01  e=6.409E+00  Mus musculus
  6cil-assembly1_D  TM=3.243E-01  e=9.711E+00  Mus musculus